Protein AF-A0AAV3HB15-F1 (afdb_monomer_lite)

Secondary structure (DSSP, 8-state):
-HHHHHHT---EEEEEE-TTSEEEEEEEEEEEEEEEE-TTS-EEEEEEEEEEEEEEEEE---------

Organism: NCBI:txid1005554

Sequence (68 aa):
ALRDAYDNDALYAFKVLFPSGKGFKFLAEVRQHTWSSGTNGVVAATFSLRLKGKPVSFVVPLAFVKNL

pLDDT: mean 76.75, std 11.71, range [45.09, 90.5]

Radius of gyration: 16.17 Å; chains: 1; bounding box: 46×39×24 Å

Foldseek 3Di:
DVVVQQVVQDWDWDWDADPQQKTKIFIWGWHDWDWDADPVRDIDIDTDTHTDDDIDIDGDPDPPPPPD

Structure (mmCIF, N/CA/C/O backbone):
data_AF-A0AAV3HB15-F1
#
_entry.id   AF-A0AAV3HB15-F1
#
loop_
_atom_site.group_PDB
_atom_site.id
_atom_site.type_symbol
_atom_site.label_atom_id
_atom_site.label_alt_id
_atom_site.label_comp_id
_atom_site.label_asym_id
_atom_site.label_entity_id
_atom_site.label_seq_id
_atom_site.pdbx_PDB_ins_code
_atom_site.Cartn_x
_atom_site.Cartn_y
_atom_site.Cartn_z
_atom_site.occupancy
_atom_site.B_iso_or_equiv
_atom_site.auth_seq_id
_atom_site.auth_comp_id
_atom_site.auth_asym_id
_atom_site.auth_atom_id
_atom_site.pdbx_PDB_model_num
ATOM 1 N N . ALA A 1 1 ? 4.283 -4.317 -8.462 1.00 61.94 1 ALA A N 1
ATOM 2 C CA . ALA A 1 1 ? 3.609 -3.234 -7.709 1.00 61.94 1 ALA A CA 1
ATOM 3 C C . ALA A 1 1 ? 4.541 -2.551 -6.696 1.00 61.94 1 ALA A C 1
ATOM 5 O O . ALA A 1 1 ? 5.084 -1.513 -7.031 1.00 61.94 1 ALA A O 1
ATOM 6 N N . LEU A 1 2 ? 4.788 -3.094 -5.490 1.00 61.38 2 LEU A N 1
ATOM 7 C CA . LEU A 1 2 ? 5.684 -2.449 -4.495 1.00 61.38 2 LEU A CA 1
ATOM 8 C C . LEU A 1 2 ? 7.171 -2.479 -4.882 1.00 61.38 2 LEU A C 1
ATOM 10 O O . LEU A 1 2 ? 7.929 -1.597 -4.493 1.00 61.38 2 LEU A O 1
ATOM 14 N N . ARG A 1 3 ? 7.575 -3.485 -5.665 1.00 64.44 3 ARG A N 1
ATOM 15 C CA . ARG A 1 3 ? 8.918 -3.567 -6.246 1.00 64.44 3 ARG A CA 1
ATOM 16 C C . ARG A 1 3 ? 9.153 -2.443 -7.258 1.00 64.44 3 ARG A C 1
ATOM 18 O O . ARG A 1 3 ? 10.060 -1.650 -7.065 1.00 64.44 3 ARG A O 1
ATOM 25 N N . ASP A 1 4 ? 8.259 -2.305 -8.231 1.00 63.75 4 ASP A N 1
ATOM 26 C CA . ASP A 1 4 ? 8.322 -1.231 -9.234 1.00 63.75 4 ASP A CA 1
ATOM 27 C C . ASP A 1 4 ? 8.245 0.168 -8.597 1.00 63.75 4 ASP A C 1
ATOM 29 O O . ASP A 1 4 ? 8.814 1.128 -9.110 1.00 63.75 4 ASP A O 1
ATOM 33 N N . ALA A 1 5 ? 7.555 0.293 -7.458 1.00 58.53 5 ALA A N 1
ATOM 34 C CA . ALA A 1 5 ? 7.492 1.526 -6.681 1.00 58.53 5 ALA A CA 1
ATOM 35 C C . ALA A 1 5 ? 8.829 1.924 -6.041 1.00 58.53 5 ALA A C 1
ATOM 37 O O . ALA A 1 5 ? 9.106 3.116 -5.929 1.00 58.53 5 ALA A O 1
ATOM 38 N N . TYR A 1 6 ? 9.639 0.942 -5.634 1.00 56.97 6 TYR A N 1
ATOM 39 C CA . TYR A 1 6 ? 11.002 1.167 -5.156 1.00 56.97 6 TYR A CA 1
ATOM 40 C C . TYR A 1 6 ? 11.925 1.581 -6.308 1.00 56.97 6 TYR A C 1
ATOM 42 O O . TYR A 1 6 ? 12.660 2.550 -6.176 1.00 56.97 6 TYR A O 1
ATOM 50 N N . ASP A 1 7 ? 11.839 0.898 -7.451 1.00 63.31 7 ASP A N 1
ATOM 51 C CA . ASP A 1 7 ? 12.755 1.129 -8.575 1.00 63.31 7 ASP A CA 1
ATOM 52 C C . ASP A 1 7 ? 12.537 2.497 -9.266 1.00 63.31 7 ASP A C 1
ATOM 54 O O . ASP A 1 7 ? 13.452 3.018 -9.898 1.00 63.31 7 ASP A O 1
ATOM 58 N N . ASN A 1 8 ? 11.352 3.108 -9.125 1.00 67.00 8 ASN A N 1
ATOM 59 C CA . ASN A 1 8 ? 11.006 4.383 -9.773 1.00 67.00 8 ASN A CA 1
ATOM 60 C C . ASN A 1 8 ? 11.026 5.607 -8.845 1.00 67.00 8 ASN A C 1
ATOM 62 O O . ASN A 1 8 ? 10.708 6.705 -9.302 1.00 67.00 8 ASN A O 1
ATOM 66 N N . ASP A 1 9 ? 11.316 5.436 -7.548 1.00 64.19 9 ASP A N 1
ATOM 67 C CA . ASP A 1 9 ? 11.311 6.518 -6.545 1.00 64.19 9 ASP A CA 1
ATOM 68 C C . ASP A 1 9 ? 10.023 7.377 -6.515 1.00 64.19 9 ASP A C 1
ATOM 70 O O . ASP A 1 9 ? 9.991 8.489 -5.978 1.00 64.19 9 ASP A O 1
ATOM 74 N N . ALA A 1 10 ? 8.935 6.858 -7.086 1.00 69.50 10 ALA A N 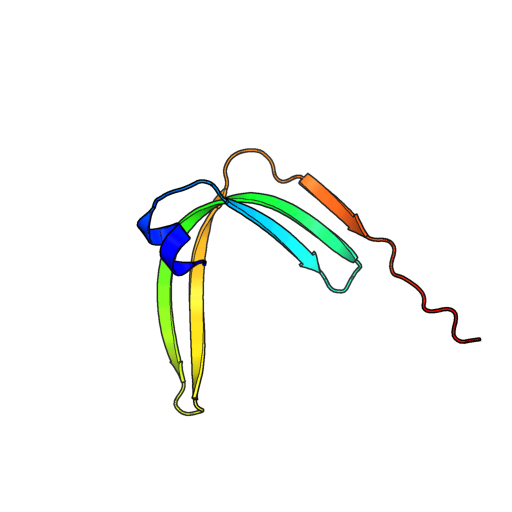1
ATOM 75 C CA . ALA A 1 10 ? 7.710 7.603 -7.306 1.00 69.50 10 ALA A CA 1
ATOM 76 C C . ALA A 1 10 ? 6.874 7.720 -6.025 1.00 69.50 10 ALA A C 1
ATOM 78 O O . ALA A 1 10 ? 6.956 6.915 -5.093 1.00 69.50 10 ALA A O 1
ATOM 79 N N . LEU A 1 11 ? 6.037 8.754 -5.992 1.00 80.25 11 LEU A N 1
ATOM 80 C CA . LEU A 1 11 ? 5.12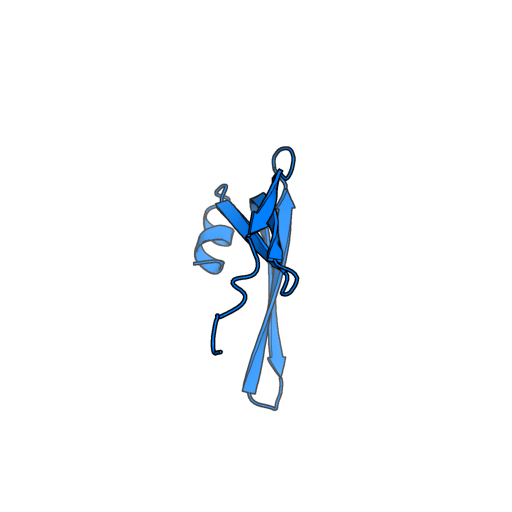5 9.022 -4.891 1.00 80.25 11 LEU A CA 1
ATOM 81 C C . LEU A 1 11 ? 3.870 8.150 -5.029 1.00 80.25 11 LEU A C 1
ATOM 83 O O . LEU A 1 11 ? 3.131 8.287 -6.004 1.00 80.25 11 LEU A O 1
ATOM 87 N N . TYR A 1 12 ? 3.587 7.303 -4.041 1.00 82.75 12 TYR A N 1
ATOM 88 C CA . TYR A 1 12 ? 2.408 6.431 -4.049 1.00 82.75 12 TYR A CA 1
ATOM 89 C C . TYR A 1 12 ? 1.421 6.787 -2.944 1.00 82.75 12 TYR A C 1
ATOM 91 O O . TYR A 1 12 ? 1.801 7.201 -1.848 1.00 82.75 12 TYR A O 1
ATOM 99 N N . ALA A 1 13 ? 0.134 6.588 -3.233 1.00 85.56 13 ALA A N 1
ATOM 100 C CA . ALA A 1 13 ? -0.934 6.705 -2.252 1.00 85.56 13 ALA A CA 1
ATOM 101 C C . ALA A 1 13 ? -1.158 5.372 -1.533 1.00 85.56 13 ALA A C 1
ATOM 103 O O . ALA A 1 13 ? -1.500 4.363 -2.146 1.00 85.56 13 ALA A O 1
ATOM 104 N N . PHE A 1 14 ? -1.020 5.396 -0.212 1.00 86.44 14 PHE A N 1
ATOM 105 C CA . PHE A 1 14 ? -1.269 4.263 0.665 1.00 86.44 14 PHE A CA 1
ATOM 106 C C . PHE A 1 14 ? -2.574 4.463 1.424 1.00 86.44 14 PHE A C 1
ATOM 108 O O . PHE A 1 14 ? -2.874 5.557 1.908 1.00 86.44 14 PHE A O 1
ATOM 115 N N . LYS A 1 15 ? -3.340 3.378 1.557 1.00 89.12 15 LYS A N 1
ATOM 116 C CA . LYS A 1 15 ? -4.522 3.295 2.416 1.00 89.12 15 LYS A CA 1
ATOM 117 C C . LYS A 1 15 ? -4.319 2.148 3.396 1.00 89.12 15 LYS A C 1
ATOM 119 O O . LYS A 1 15 ? -4.293 0.990 2.991 1.00 89.12 15 LYS A O 1
ATOM 124 N N . VAL A 1 16 ? -4.232 2.479 4.678 1.00 88.88 16 VAL A N 1
ATOM 125 C CA . VAL A 1 16 ? -4.204 1.506 5.772 1.00 88.88 16 VAL A CA 1
ATOM 126 C C . VAL A 1 16 ? -5.578 1.498 6.423 1.00 88.88 16 VAL A C 1
ATOM 128 O O . VAL A 1 16 ? -6.043 2.536 6.893 1.00 88.88 16 VAL A O 1
ATOM 131 N N . LEU A 1 17 ? -6.236 0.341 6.420 1.00 89.50 17 LEU A N 1
ATOM 132 C CA . LEU A 1 17 ? -7.513 0.108 7.089 1.00 89.50 17 LEU A CA 1
ATOM 133 C C . LEU A 1 17 ? -7.286 -0.892 8.220 1.00 89.50 17 LEU A C 1
ATOM 135 O O . LEU A 1 17 ? -6.856 -2.016 7.971 1.00 89.50 17 LEU A O 1
ATOM 139 N N . PHE A 1 18 ? -7.587 -0.484 9.448 1.00 87.44 18 PHE A N 1
ATOM 140 C CA . PHE A 1 18 ? -7.579 -1.386 10.590 1.00 87.44 18 PHE A CA 1
ATOM 141 C C . PHE A 1 18 ? -8.899 -2.167 10.662 1.00 87.44 18 PHE A C 1
ATOM 143 O O . PHE A 1 18 ? -9.938 -1.645 10.245 1.00 87.44 18 PHE A O 1
ATOM 150 N N . PRO A 1 19 ? -8.902 -3.372 11.265 1.00 86.94 19 PRO A N 1
ATOM 151 C CA . PRO A 1 19 ? -10.126 -4.153 11.478 1.00 86.94 19 PRO A CA 1
ATOM 152 C C . PRO A 1 19 ? -11.228 -3.401 12.238 1.00 86.94 19 PRO A C 1
ATOM 154 O O . PRO A 1 19 ? -12.406 -3.687 12.074 1.00 86.94 19 PRO A O 1
ATOM 157 N N . SER A 1 20 ? -10.860 -2.391 13.031 1.00 83.75 20 SER A N 1
ATOM 158 C CA . SER A 1 20 ? -11.791 -1.511 13.745 1.00 83.75 20 SER A CA 1
ATOM 159 C C . SER A 1 20 ? -12.546 -0.514 12.851 1.00 83.75 20 SER A C 1
ATOM 161 O O . SER A 1 20 ? -13.297 0.312 13.364 1.00 83.75 20 SER A O 1
ATOM 163 N N . GLY A 1 21 ? -12.318 -0.516 11.534 1.00 84.50 21 GLY A N 1
ATOM 164 C CA . GLY A 1 21 ? -12.935 0.421 10.587 1.00 84.50 21 GLY A CA 1
ATOM 165 C C . GLY A 1 21 ? -12.253 1.793 10.519 1.00 84.50 21 GLY A C 1
ATOM 166 O O . GLY A 1 21 ? -12.537 2.582 9.616 1.00 84.50 21 GLY A O 1
ATOM 167 N N . LYS A 1 22 ? -11.315 2.088 11.427 1.00 87.94 22 LYS A N 1
ATOM 168 C CA . LYS A 1 22 ? -10.475 3.294 11.374 1.00 87.94 22 LYS A CA 1
ATOM 169 C C . LYS A 1 22 ? -9.291 3.080 10.435 1.00 87.94 22 LYS A C 1
ATOM 171 O O . LYS A 1 22 ? -8.817 1.959 10.265 1.00 87.94 22 LYS A O 1
ATOM 176 N N . GLY A 1 23 ? -8.772 4.152 9.852 1.00 90.38 23 GLY A N 1
ATOM 177 C CA . GLY A 1 23 ? -7.620 4.054 8.967 1.00 90.38 23 GLY A CA 1
ATOM 178 C C . GLY A 1 23 ? -6.938 5.378 8.667 1.00 90.38 23 GLY A C 1
ATOM 179 O O . GLY A 1 23 ? -7.408 6.448 9.057 1.00 90.38 23 GLY A O 1
ATOM 180 N N . PHE A 1 24 ? -5.830 5.285 7.933 1.00 89.25 24 PHE A N 1
ATOM 181 C CA . PHE A 1 24 ? -5.056 6.426 7.451 1.00 89.25 24 PHE A CA 1
ATOM 182 C C . PHE A 1 24 ? -4.811 6.321 5.948 1.00 89.25 24 PHE A C 1
ATOM 184 O O . PHE A 1 24 ? -4.557 5.238 5.415 1.00 89.25 24 PHE A O 1
ATOM 191 N N . LYS A 1 25 ? -4.870 7.463 5.269 1.00 90.19 25 LYS A N 1
ATOM 192 C CA . LYS A 1 25 ? -4.404 7.640 3.896 1.00 90.19 25 LYS A CA 1
ATOM 193 C C . LYS A 1 25 ? -3.197 8.559 3.910 1.00 90.19 25 LYS A C 1
ATOM 195 O O . LYS A 1 25 ? -3.230 9.602 4.564 1.00 90.19 25 LYS A O 1
ATOM 200 N N . PHE A 1 26 ? -2.143 8.189 3.203 1.00 88.88 26 PHE A N 1
ATOM 201 C CA . PHE A 1 26 ? -0.942 9.011 3.120 1.00 88.88 26 PHE A CA 1
ATOM 202 C C . PHE A 1 26 ? -0.221 8.801 1.798 1.00 88.88 26 PHE A C 1
ATOM 204 O O . PHE A 1 26 ? -0.333 7.748 1.174 1.00 88.88 26 PHE A O 1
ATOM 211 N N . LEU A 1 27 ? 0.522 9.823 1.385 1.00 87.62 27 LEU A N 1
ATOM 212 C CA . LEU A 1 27 ? 1.453 9.725 0.274 1.00 87.62 27 LEU A CA 1
ATOM 213 C C . LEU A 1 27 ? 2.821 9.348 0.839 1.00 87.62 27 LEU A C 1
ATOM 215 O O . LEU A 1 27 ? 3.265 9.938 1.829 1.00 87.62 27 LEU A O 1
ATOM 219 N N . ALA A 1 28 ? 3.477 8.357 0.248 1.00 86.31 28 ALA A N 1
ATOM 220 C CA . ALA A 1 28 ? 4.824 7.973 0.641 1.00 86.31 28 ALA A CA 1
ATOM 221 C C . ALA A 1 28 ? 5.642 7.453 -0.539 1.00 86.31 28 ALA A C 1
ATOM 223 O O . ALA A 1 28 ? 5.108 6.990 -1.545 1.00 86.31 28 ALA A O 1
ATOM 224 N N . GLU A 1 29 ? 6.955 7.524 -0.375 1.00 85.38 29 GLU A N 1
ATOM 225 C CA . GLU A 1 29 ? 7.944 6.917 -1.264 1.00 85.38 29 GLU A CA 1
ATOM 226 C C . GLU A 1 29 ? 8.495 5.656 -0.585 1.00 85.38 29 GLU A C 1
ATOM 228 O O . GLU A 1 29 ? 8.733 5.658 0.629 1.00 85.38 29 GLU A O 1
ATOM 233 N N . VAL A 1 30 ? 8.716 4.584 -1.345 1.00 80.62 30 VAL A N 1
ATOM 234 C CA . VAL A 1 30 ? 9.308 3.337 -0.834 1.00 80.62 30 VAL A CA 1
ATOM 235 C C . VAL A 1 30 ? 10.831 3.471 -0.880 1.00 80.62 30 VAL A C 1
ATOM 237 O O . VAL A 1 30 ? 11.383 3.675 -1.951 1.00 80.62 30 VAL A O 1
ATOM 240 N N . ARG A 1 31 ? 11.527 3.385 0.262 1.00 74.31 31 ARG A N 1
ATOM 241 C CA . ARG A 1 31 ? 12.973 3.697 0.356 1.00 74.31 31 ARG A CA 1
ATOM 242 C C . ARG A 1 31 ? 1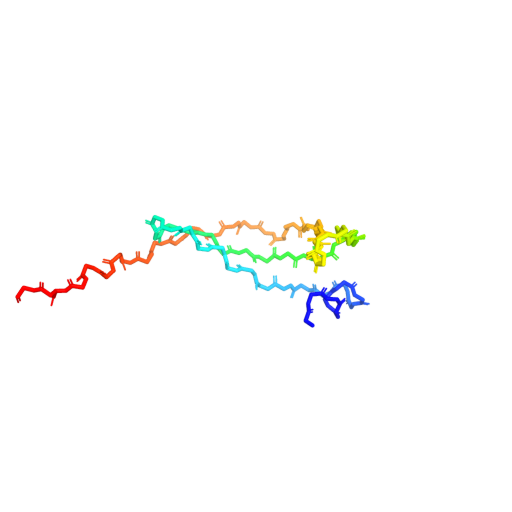3.871 2.527 0.740 1.00 74.31 31 ARG A C 1
ATOM 244 O O . ARG A 1 31 ? 15.084 2.628 0.604 1.00 74.31 31 ARG A O 1
ATOM 251 N N . GLN A 1 32 ? 13.314 1.411 1.191 1.00 68.38 32 GLN A N 1
ATOM 252 C CA . GLN A 1 32 ? 14.100 0.230 1.548 1.00 68.38 32 GLN A CA 1
ATOM 253 C C . GLN A 1 32 ? 13.275 -1.024 1.311 1.00 68.38 32 GLN A C 1
ATOM 255 O O . GLN A 1 32 ? 12.064 -0.997 1.529 1.00 68.38 32 GLN A O 1
ATOM 260 N N . HIS A 1 33 ? 13.930 -2.106 0.899 1.00 67.56 33 HIS A N 1
ATOM 261 C CA . HIS A 1 33 ? 13.330 -3.429 0.819 1.00 67.56 33 HIS A CA 1
ATOM 262 C C . HIS A 1 33 ? 14.294 -4.472 1.401 1.00 67.56 33 HIS A C 1
ATOM 264 O O . HIS A 1 33 ? 15.473 -4.491 1.053 1.00 67.56 33 HIS A O 1
ATOM 270 N N . THR A 1 34 ? 13.800 -5.352 2.270 1.00 74.44 34 THR A N 1
ATOM 271 C CA . THR A 1 34 ? 14.474 -6.610 2.624 1.00 74.44 34 THR A CA 1
ATOM 272 C C . THR A 1 34 ? 13.500 -7.762 2.432 1.00 74.44 34 THR A C 1
ATO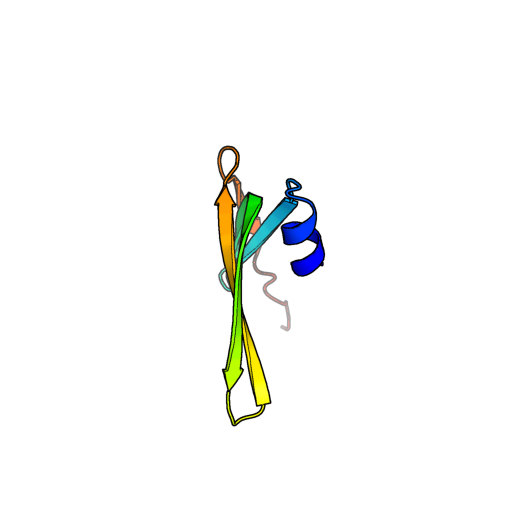M 274 O O . THR A 1 34 ? 12.328 -7.662 2.795 1.00 74.44 34 THR A O 1
ATOM 277 N N . TRP A 1 35 ? 13.985 -8.848 1.831 1.00 72.88 35 TRP A N 1
ATOM 278 C CA . TRP A 1 35 ? 13.221 -10.074 1.623 1.00 72.88 35 TRP A CA 1
ATOM 279 C C . TRP A 1 35 ? 13.799 -11.170 2.504 1.00 72.88 35 TRP A C 1
ATOM 281 O O . TRP A 1 35 ? 15.015 -11.357 2.544 1.00 72.88 35 TRP A O 1
ATOM 291 N N . SER A 1 36 ? 12.931 -11.899 3.192 1.00 73.69 36 SER A N 1
ATOM 292 C CA . SER A 1 36 ? 13.297 -13.127 3.885 1.00 73.69 36 SER A CA 1
ATOM 293 C C . SER A 1 36 ? 12.345 -14.248 3.483 1.00 73.69 36 SER A C 1
ATOM 295 O O . SER A 1 36 ? 11.154 -14.038 3.256 1.00 73.69 36 SER A O 1
ATOM 297 N N . SER A 1 37 ? 12.893 -15.454 3.366 1.00 73.25 37 SER A N 1
ATOM 298 C CA . SER A 1 37 ? 12.121 -16.675 3.152 1.00 73.25 37 SER A CA 1
ATOM 299 C C . SER A 1 37 ? 12.299 -17.559 4.374 1.00 73.25 37 SER A C 1
ATOM 301 O O . SER A 1 37 ? 13.425 -17.920 4.716 1.00 73.25 37 SER A O 1
ATOM 303 N N . GLY A 1 38 ? 11.201 -17.900 5.042 1.00 74.38 38 GLY A N 1
ATOM 304 C CA . GLY A 1 38 ? 11.213 -18.906 6.098 1.00 74.38 38 GLY A CA 1
ATOM 305 C C . GLY A 1 38 ? 11.304 -20.315 5.509 1.00 74.38 38 GLY A C 1
ATOM 306 O O . GLY A 1 38 ? 10.812 -20.567 4.409 1.00 74.38 38 GLY A O 1
ATOM 307 N N . THR A 1 39 ? 11.869 -21.261 6.259 1.00 71.75 39 THR A N 1
ATOM 308 C CA . THR A 1 39 ? 11.919 -22.695 5.902 1.00 71.75 39 THR A CA 1
ATOM 309 C C . THR A 1 39 ? 10.536 -23.329 5.719 1.00 71.75 39 THR A C 1
ATOM 311 O O . THR A 1 39 ? 10.417 -24.341 5.041 1.00 71.75 39 THR A O 1
ATOM 314 N N . ASN A 1 40 ? 9.481 -22.692 6.236 1.00 77.75 40 ASN A N 1
ATOM 315 C CA . ASN A 1 40 ? 8.083 -23.093 6.043 1.00 77.75 40 ASN A CA 1
ATOM 316 C C . ASN A 1 40 ? 7.448 -22.531 4.750 1.00 77.75 40 ASN A C 1
ATOM 318 O O . ASN A 1 40 ? 6.227 -22.532 4.623 1.00 77.75 40 ASN A O 1
ATOM 322 N N . GLY A 1 41 ? 8.239 -21.989 3.816 1.00 74.88 41 GLY A N 1
ATOM 323 C CA . GLY A 1 41 ? 7.750 -21.470 2.528 1.00 74.88 41 GLY A CA 1
ATOM 324 C C . GLY A 1 41 ? 7.040 -20.112 2.597 1.00 74.88 41 GLY A C 1
ATOM 325 O O . GLY A 1 41 ? 6.508 -19.642 1.595 1.00 74.88 41 GLY A O 1
ATOM 326 N N . VAL A 1 42 ? 7.032 -19.457 3.762 1.00 78.06 42 VAL A N 1
ATOM 327 C CA . VAL A 1 42 ? 6.487 -18.103 3.921 1.00 78.06 42 VAL A CA 1
ATOM 328 C C . VAL A 1 42 ? 7.534 -17.086 3.486 1.00 78.06 42 VAL A C 1
ATOM 330 O O . VAL A 1 42 ? 8.620 -17.013 4.065 1.00 78.06 42 VAL A O 1
ATOM 333 N N . VAL A 1 43 ? 7.183 -16.275 2.492 1.00 77.31 43 VAL A N 1
ATOM 334 C CA . VAL A 1 43 ? 7.988 -15.134 2.053 1.00 77.31 43 VAL A CA 1
ATOM 335 C C . VAL A 1 43 ? 7.497 -13.886 2.773 1.00 77.31 43 VAL A C 1
ATOM 337 O O . VAL A 1 43 ? 6.327 -13.516 2.663 1.00 77.31 43 VAL A O 1
ATOM 340 N N . ALA A 1 44 ? 8.396 -13.230 3.498 1.00 78.44 44 ALA A N 1
ATOM 341 C CA . ALA A 1 44 ? 8.147 -11.944 4.125 1.00 78.44 44 ALA A CA 1
ATOM 342 C C . ALA A 1 44 ? 8.974 -10.859 3.429 1.00 78.44 44 ALA A C 1
ATOM 344 O O . ALA A 1 44 ? 10.128 -11.066 3.049 1.00 78.44 44 ALA A O 1
ATOM 345 N N . ALA A 1 45 ? 8.371 -9.686 3.273 1.00 77.81 45 ALA A N 1
ATOM 346 C CA . ALA A 1 45 ? 9.023 -8.517 2.712 1.00 77.81 45 ALA A CA 1
ATOM 347 C C . ALA A 1 45 ? 8.800 -7.328 3.635 1.00 77.81 45 ALA A C 1
ATOM 349 O O . ALA A 1 45 ? 7.658 -7.006 3.976 1.00 77.81 45 ALA A O 1
ATOM 350 N N . THR A 1 46 ? 9.886 -6.665 4.011 1.00 79.31 46 THR A N 1
ATOM 351 C CA . THR A 1 46 ? 9.831 -5.444 4.810 1.00 79.31 46 THR A CA 1
ATOM 35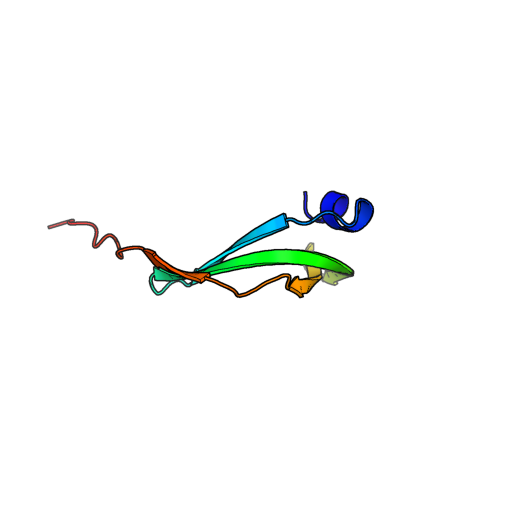2 C C . THR A 1 46 ? 10.149 -4.264 3.914 1.00 79.31 46 THR A C 1
ATOM 354 O O . THR A 1 46 ? 11.182 -4.250 3.244 1.00 79.31 46 THR A O 1
ATOM 357 N N . PHE A 1 47 ? 9.270 -3.262 3.929 1.00 79.62 47 PHE A N 1
ATOM 358 C CA . PHE A 1 47 ? 9.446 -2.022 3.185 1.00 79.62 47 PHE A CA 1
ATOM 359 C C . PHE A 1 47 ? 9.450 -0.824 4.132 1.00 79.62 47 PHE A C 1
ATOM 361 O O . PHE A 1 47 ? 8.531 -0.669 4.937 1.00 79.62 47 PHE A O 1
ATOM 368 N N . SER A 1 48 ? 10.447 0.051 4.001 1.00 82.19 48 SER A N 1
ATOM 369 C CA . SER A 1 48 ? 10.463 1.340 4.707 1.00 82.19 48 SER A CA 1
ATOM 370 C C . SER A 1 48 ? 9.814 2.409 3.832 1.00 82.19 48 SER A C 1
ATOM 372 O O . SER A 1 48 ? 10.237 2.623 2.694 1.00 82.19 48 SER A O 1
ATOM 374 N N . LEU A 1 49 ? 8.801 3.094 4.366 1.00 85.94 49 LEU A N 1
ATOM 375 C CA . LEU A 1 49 ? 8.064 4.153 3.672 1.00 85.94 49 LEU A CA 1
ATOM 376 C C . LEU A 1 49 ? 8.453 5.526 4.228 1.00 85.94 49 LEU A C 1
ATOM 378 O O . LEU A 1 49 ? 8.381 5.755 5.436 1.00 85.94 49 LEU A O 1
ATOM 382 N N . ARG A 1 50 ? 8.814 6.465 3.349 1.00 85.62 50 ARG A N 1
ATOM 383 C CA . ARG A 1 50 ? 9.040 7.870 3.709 1.00 85.62 50 ARG A CA 1
ATOM 384 C C . ARG A 1 50 ? 7.793 8.682 3.387 1.00 85.62 50 ARG A C 1
ATOM 386 O O . ARG A 1 50 ? 7.452 8.872 2.223 1.00 85.62 50 ARG A O 1
ATOM 393 N N . LEU A 1 51 ? 7.132 9.174 4.429 1.00 86.69 51 LEU A N 1
ATOM 394 C CA . LEU A 1 51 ? 5.879 9.913 4.311 1.00 86.69 51 LEU A CA 1
ATOM 395 C C . LEU A 1 51 ? 6.110 11.314 3.728 1.00 86.69 51 LEU A C 1
ATOM 397 O O . LEU A 1 51 ? 7.078 12.003 4.063 1.00 86.69 51 LEU A O 1
ATOM 401 N N . LYS A 1 52 ? 5.208 11.730 2.843 1.00 86.50 52 LYS A N 1
ATOM 402 C CA . LYS A 1 52 ? 5.218 13.028 2.172 1.00 86.50 52 LYS A CA 1
ATOM 403 C C . LYS A 1 52 ? 3.892 13.731 2.440 1.00 86.50 52 LYS A C 1
ATOM 405 O O . LYS A 1 52 ? 2.839 13.303 1.979 1.00 86.50 52 LYS A O 1
ATOM 410 N N . GLY A 1 53 ? 3.958 14.818 3.203 1.00 86.31 53 GLY A N 1
ATOM 411 C CA . GLY A 1 53 ? 2.783 15.565 3.649 1.00 86.31 53 GLY A CA 1
ATOM 412 C C . GLY A 1 53 ? 2.201 15.046 4.966 1.00 86.31 53 GLY A C 1
ATOM 413 O O . GLY A 1 53 ? 2.858 14.320 5.709 1.00 86.31 53 GLY A O 1
ATOM 414 N N . LYS A 1 54 ? 0.970 15.468 5.278 1.00 86.88 54 LYS A N 1
ATOM 415 C CA . LYS A 1 54 ? 0.260 15.063 6.498 1.00 86.88 54 LYS A CA 1
ATOM 416 C C . LYS A 1 54 ? -0.654 13.866 6.196 1.00 86.88 54 LYS A C 1
ATOM 418 O O . LYS A 1 54 ? -1.419 13.941 5.235 1.00 86.88 54 LYS A O 1
ATOM 423 N N . PRO A 1 55 ? -0.607 12.782 6.989 1.00 87.50 55 PRO A N 1
ATOM 424 C CA . PRO A 1 55 ? -1.547 11.677 6.841 1.00 87.50 55 PRO A CA 1
ATOM 425 C C . PRO A 1 55 ? -2.976 12.139 7.165 1.00 87.50 55 PRO A C 1
ATOM 427 O O . PRO A 1 55 ? -3.192 12.914 8.097 1.00 87.50 55 PRO A O 1
ATOM 430 N N . VAL A 1 56 ? -3.952 11.641 6.407 1.00 90.50 56 VAL A N 1
ATOM 431 C CA . VAL A 1 56 ? -5.381 11.932 6.588 1.00 90.50 56 VAL A CA 1
ATOM 432 C C . VAL A 1 56 ? -6.056 10.718 7.212 1.00 90.50 56 VAL A C 1
ATOM 434 O O . VAL A 1 56 ? -5.995 9.616 6.661 1.00 90.50 56 VAL A O 1
ATOM 437 N N . SER A 1 57 ? -6.702 10.898 8.360 1.00 88.44 57 SER A N 1
ATOM 438 C CA . SER A 1 57 ? -7.497 9.843 8.987 1.00 88.44 57 SER A CA 1
ATOM 439 C C . SER A 1 57 ? -8.842 9.670 8.277 1.00 88.44 57 SER A C 1
ATOM 441 O O . SER A 1 57 ? -9.416 10.615 7.738 1.00 88.44 57 SER A O 1
ATOM 443 N N . PHE A 1 58 ? -9.355 8.443 8.264 1.00 88.38 58 PHE A N 1
ATOM 444 C CA . PHE A 1 58 ? -10.710 8.149 7.806 1.00 88.38 58 PHE A CA 1
ATOM 445 C C . PHE A 1 58 ? -11.354 7.072 8.678 1.00 88.38 58 PHE A C 1
ATOM 447 O O . PHE A 1 58 ? -10.670 6.270 9.319 1.00 88.38 58 PHE A O 1
ATOM 454 N N . VAL A 1 59 ? -12.683 7.049 8.678 1.00 86.06 59 VAL A N 1
ATOM 455 C CA . VAL A 1 59 ? -13.485 6.008 9.322 1.00 86.06 59 VAL A CA 1
ATOM 456 C C . VAL A 1 59 ? -14.421 5.438 8.269 1.00 86.06 59 VAL A C 1
ATOM 458 O O . VAL A 1 59 ? -15.148 6.182 7.614 1.00 86.06 59 VAL A O 1
ATOM 461 N N . VAL A 1 60 ? -14.369 4.124 8.076 1.00 81.12 60 VAL A N 1
ATOM 462 C CA . VAL A 1 60 ? -15.380 3.392 7.313 1.00 81.12 60 VAL A CA 1
ATOM 463 C C . VAL A 1 60 ? -16.433 2.942 8.315 1.00 81.12 60 VAL A C 1
ATOM 465 O O . VAL A 1 60 ? -16.062 2.344 9.329 1.00 81.12 60 VAL A O 1
ATOM 468 N N . PRO A 1 61 ? -17.725 3.216 8.074 1.00 75.88 61 PRO A N 1
ATOM 469 C CA . PRO A 1 61 ? -18.783 2.633 8.880 1.00 75.88 61 PRO A CA 1
ATOM 470 C C . PRO A 1 61 ? -18.617 1.112 8.881 1.00 75.88 61 PRO A C 1
ATOM 472 O O . PRO A 1 61 ? -18.581 0.496 7.815 1.00 75.88 61 PRO A O 1
ATOM 475 N N . LEU A 1 62 ? -18.481 0.509 10.064 1.00 67.12 62 LEU A N 1
ATOM 476 C CA . LEU A 1 62 ? -18.578 -0.940 10.197 1.00 67.12 62 LEU A CA 1
ATOM 477 C C . LEU A 1 62 ? -19.959 -1.326 9.675 1.00 67.12 62 LEU A C 1
ATOM 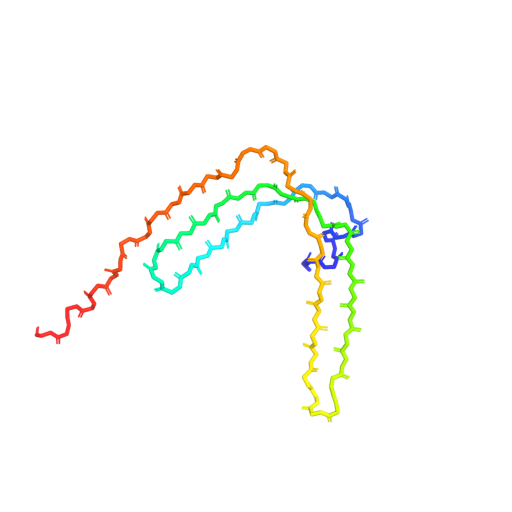479 O O . LEU A 1 62 ? -20.974 -0.942 10.256 1.00 67.12 62 LEU A O 1
ATOM 483 N N . ALA A 1 63 ? -20.000 -2.034 8.549 1.00 63.03 63 ALA A N 1
ATOM 484 C CA . ALA A 1 63 ? -21.231 -2.627 8.071 1.00 63.03 63 ALA A CA 1
ATOM 485 C C . ALA A 1 63 ? -21.619 -3.702 9.091 1.00 63.03 63 ALA A C 1
ATOM 487 O O . ALA A 1 63 ? -21.120 -4.825 9.042 1.00 63.03 63 ALA A O 1
ATOM 488 N N . PHE A 1 64 ? -22.466 -3.343 10.058 1.00 58.66 64 PHE A N 1
ATOM 489 C CA . PHE A 1 64 ? -23.215 -4.333 10.812 1.00 58.66 64 PHE A CA 1
ATOM 490 C C . PHE A 1 64 ? -24.105 -5.018 9.781 1.00 58.66 64 PHE A C 1
ATOM 492 O O . PHE A 1 64 ? -25.097 -4.446 9.326 1.00 58.66 64 PHE A O 1
ATOM 499 N N . VAL A 1 65 ? -23.672 -6.186 9.313 1.00 52.28 65 VAL A N 1
ATOM 500 C CA . VAL A 1 65 ? -24.477 -7.031 8.443 1.00 52.28 65 VAL A CA 1
ATOM 501 C C . VAL A 1 65 ? -25.767 -7.294 9.214 1.00 52.28 65 VAL A C 1
ATOM 503 O O . VAL A 1 65 ? -25.752 -7.981 10.233 1.00 52.28 65 VAL A O 1
ATOM 506 N N . LYS A 1 66 ? -26.870 -6.680 8.776 1.00 49.78 66 LYS A N 1
ATOM 507 C CA . LYS A 1 66 ? -28.214 -6.982 9.267 1.00 49.78 66 LYS A CA 1
ATOM 508 C C . LYS A 1 66 ? -28.571 -8.393 8.794 1.00 49.78 66 LYS A C 1
ATOM 510 O O . LYS A 1 66 ? -29.243 -8.548 7.785 1.00 49.78 66 LYS A O 1
ATOM 515 N N . ASN A 1 67 ? -28.065 -9.400 9.496 1.00 48.81 67 ASN A N 1
ATOM 516 C CA . ASN A 1 67 ? -28.575 -10.765 9.447 1.00 48.81 67 ASN A CA 1
ATOM 517 C C . ASN A 1 67 ? -29.400 -10.995 10.719 1.00 48.81 67 ASN A C 1
ATOM 519 O O . ASN A 1 67 ? -28.983 -11.726 11.617 1.00 48.81 67 ASN A O 1
ATOM 523 N N . LEU A 1 68 ? -30.528 -10.290 10.798 1.00 45.09 68 LEU A N 1
ATOM 524 C CA . LEU A 1 68 ? -31.662 -10.601 11.664 1.00 45.09 68 LEU A CA 1
ATOM 525 C C . LEU A 1 68 ? -32.893 -10.667 10.769 1.00 45.09 68 LEU A C 1
ATOM 527 O O . LEU A 1 68 ? -33.070 -9.699 9.991 1.00 45.09 68 LEU A O 1
#